Protein AF-A0A444ZVC4-F1 (afdb_monomer)

pLDDT: mean 73.44, std 14.1, range [37.75, 92.62]

InterPro domains:
  IPR019181 LSM12, anticodon-binding domain [PF09793] (29-69)
  IPR039683 Protein Lsm12-like [PTHR13542] (29-82)
  IPR047574 AD domain [PS52001] (1-78)

Mean predicted aligned error: 8.16 Å

Foldseek 3Di:
DCPLQVVLVVVLVVAPWWDFDDLPDRDTWTWTDPRQWIQTNVFWIAHPVRALVSIDGDDPVVSVSSNVSSVVVSVVVVVVVVPPD

Structure (mmCIF, N/CA/C/O backbone):
data_AF-A0A444ZVC4-F1
#
_entry.id   AF-A0A444ZVC4-F1
#
loop_
_atom_site.group_PDB
_atom_site.id
_atom_site.type_symbol
_atom_site.label_atom_id
_atom_site.label_alt_id
_atom_site.label_comp_id
_atom_site.label_asym_id
_atom_site.label_entity_id
_atom_site.label_seq_id
_atom_site.pdbx_PDB_ins_code
_atom_site.Cartn_x
_atom_site.Cartn_y
_atom_site.Cartn_z
_atom_site.occupancy
_atom_site.B_iso_or_equiv
_atom_site.auth_seq_id
_atom_site.auth_comp_id
_atom_site.auth_asym_id
_atom_site.auth_atom_id
_atom_site.pdbx_PDB_model_num
ATOM 1 N N . MET A 1 1 ? -14.367 -4.429 15.832 1.00 45.78 1 MET A N 1
ATOM 2 C CA . MET A 1 1 ? -13.433 -4.518 14.688 1.00 45.78 1 MET A CA 1
ATOM 3 C C . MET A 1 1 ? -14.105 -3.927 13.439 1.00 45.78 1 MET A C 1
ATOM 5 O O . MET A 1 1 ? -14.368 -4.642 12.491 1.00 45.78 1 MET A O 1
ATOM 9 N N . VAL A 1 2 ? -14.475 -2.638 13.485 1.00 51.81 2 VAL A N 1
ATOM 10 C CA . VAL A 1 2 ? -15.281 -1.941 12.444 1.00 51.81 2 VAL A CA 1
ATOM 11 C C . VAL A 1 2 ? -14.734 -0.550 12.084 1.00 51.81 2 VAL A C 1
ATOM 13 O O . VAL A 1 2 ? -15.240 0.098 11.178 1.00 51.81 2 VAL A O 1
ATOM 16 N N . VAL A 1 3 ? -13.691 -0.080 12.778 1.00 57.34 3 VAL A N 1
ATOM 17 C CA . VAL A 1 3 ? -13.159 1.286 12.613 1.00 57.34 3 VAL A CA 1
ATOM 18 C C . VAL A 1 3 ? -12.296 1.407 11.354 1.00 57.34 3 VAL A C 1
ATOM 20 O O . VAL A 1 3 ? -12.387 2.398 10.637 1.00 57.34 3 VAL A O 1
ATOM 23 N N . GLU A 1 4 ? -11.493 0.382 11.055 1.00 57.34 4 GLU A N 1
ATOM 24 C CA . GLU A 1 4 ? -10.597 0.371 9.888 1.00 57.34 4 GLU A CA 1
ATOM 25 C C . GLU A 1 4 ? -11.376 0.377 8.568 1.00 57.34 4 GLU A C 1
ATOM 27 O O . GLU A 1 4 ? -11.047 1.144 7.669 1.00 57.34 4 GLU A O 1
ATOM 32 N N . ASP A 1 5 ? -12.445 -0.416 8.481 1.00 61.78 5 ASP A N 1
ATOM 33 C CA . ASP A 1 5 ? -13.271 -0.532 7.276 1.00 61.78 5 ASP A CA 1
ATOM 34 C C . ASP A 1 5 ? -13.975 0.798 6.942 1.00 61.78 5 ASP A C 1
ATOM 36 O O . ASP A 1 5 ? -13.963 1.257 5.802 1.00 61.78 5 ASP A O 1
ATOM 40 N N . GLN A 1 6 ? -14.483 1.497 7.966 1.00 63.88 6 GLN A N 1
ATOM 41 C CA . GLN A 1 6 ? -15.116 2.811 7.815 1.00 63.88 6 GLN A CA 1
ATOM 42 C C . GLN A 1 6 ? -14.133 3.903 7.372 1.00 63.88 6 GLN A C 1
ATOM 44 O O . GLN A 1 6 ? -14.527 4.781 6.612 1.00 63.88 6 GLN A O 1
ATOM 49 N N . TYR A 1 7 ? -12.868 3.864 7.809 1.00 66.31 7 TYR A N 1
ATOM 50 C CA . TYR A 1 7 ? -11.873 4.870 7.419 1.00 66.31 7 TYR A CA 1
ATOM 51 C C . TYR A 1 7 ? -11.515 4.779 5.936 1.00 66.31 7 TYR A C 1
ATOM 53 O O . TYR A 1 7 ? -11.480 5.797 5.250 1.00 66.31 7 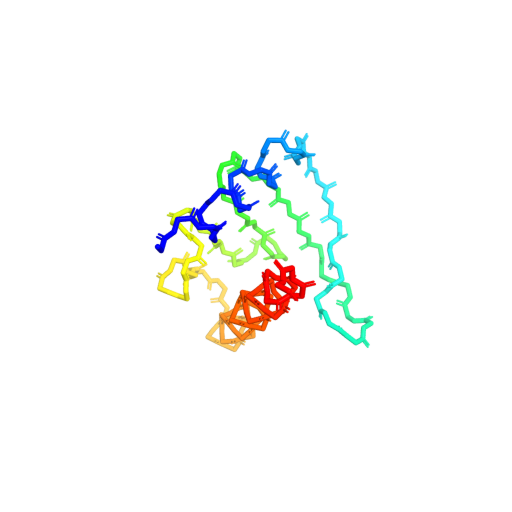TYR A O 1
ATOM 61 N N . PHE A 1 8 ? -11.296 3.570 5.416 1.00 68.25 8 PHE A N 1
ATOM 62 C CA . PHE A 1 8 ? -11.002 3.414 3.994 1.00 68.25 8 PHE A CA 1
ATOM 63 C C . PHE A 1 8 ? -12.226 3.697 3.114 1.00 68.25 8 PHE A C 1
ATOM 65 O O . PHE A 1 8 ? -12.075 4.324 2.071 1.00 68.25 8 PHE A O 1
ATOM 72 N N . GLN A 1 9 ? -13.437 3.345 3.562 1.00 67.56 9 GLN A N 1
ATOM 73 C CA . GLN A 1 9 ? -14.679 3.761 2.893 1.00 67.56 9 GLN A CA 1
ATOM 74 C C . GLN A 1 9 ? -14.907 5.282 2.950 1.00 67.56 9 GLN A C 1
ATOM 76 O O . GLN A 1 9 ? -15.512 5.877 2.059 1.00 67.56 9 GLN A O 1
ATOM 81 N N . GLN A 1 10 ? -14.457 5.938 4.019 1.00 67.81 10 GLN A N 1
ATOM 82 C CA . GLN A 1 10 ? -14.484 7.392 4.143 1.00 67.81 10 GLN A CA 1
ATOM 83 C C . GLN A 1 10 ? -13.456 8.035 3.200 1.00 67.81 10 GLN A C 1
ATOM 85 O O . GLN A 1 10 ? -13.801 8.970 2.485 1.00 67.81 10 GLN A O 1
ATOM 90 N N . MET A 1 11 ? -12.247 7.469 3.098 1.00 66.62 11 MET A N 1
ATOM 91 C CA . MET A 1 11 ? -11.281 7.863 2.073 1.00 66.62 11 MET A CA 1
ATOM 92 C C . MET A 1 11 ? -11.863 7.690 0.669 1.00 66.62 11 MET A C 1
ATOM 94 O O . MET A 1 11 ? -11.779 8.626 -0.111 1.00 66.62 11 MET A O 1
ATOM 98 N N . GLU A 1 12 ? -12.499 6.568 0.342 1.00 70.44 12 GLU A N 1
ATOM 99 C CA . GLU A 1 12 ? -13.151 6.386 -0.962 1.00 70.44 12 GLU A CA 1
ATOM 100 C C . GLU A 1 12 ? -14.158 7.511 -1.259 1.00 70.44 12 GLU A C 1
ATOM 102 O O . GLU A 1 12 ? -14.119 8.112 -2.328 1.00 70.44 12 GLU A O 1
ATOM 107 N N . ARG A 1 13 ? -15.002 7.869 -0.281 1.00 66.25 13 ARG A N 1
ATOM 108 C CA . ARG A 1 13 ? -15.980 8.963 -0.421 1.00 66.25 13 ARG A CA 1
ATOM 109 C C . ARG A 1 13 ? -15.349 10.343 -0.588 1.00 66.25 13 ARG A 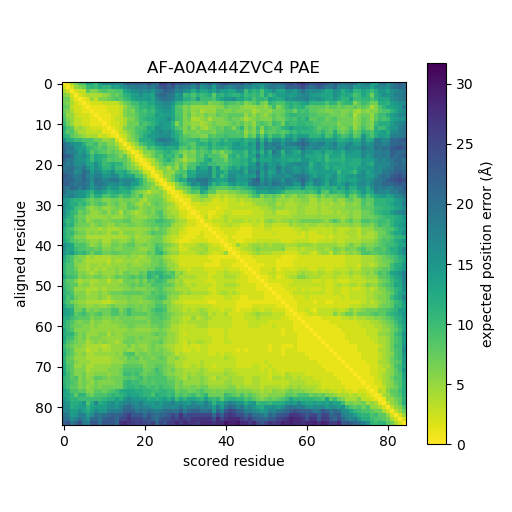C 1
ATOM 111 O O . ARG A 1 13 ? -15.941 11.202 -1.232 1.00 66.25 13 ARG A O 1
ATOM 118 N N . GLU A 1 14 ? -14.187 10.574 0.012 1.00 66.06 14 GLU A N 1
ATOM 119 C CA . GLU A 1 14 ? -13.474 11.853 -0.067 1.00 66.06 14 GLU A CA 1
ATOM 120 C C . GLU A 1 14 ? -12.535 11.959 -1.282 1.00 66.06 14 GLU A C 1
ATOM 122 O O . GLU A 1 14 ? -12.032 13.047 -1.568 1.00 66.06 14 GLU A O 1
ATOM 127 N N . ASN A 1 15 ? -12.276 10.863 -2.004 1.00 64.94 15 ASN A N 1
ATOM 128 C CA . ASN A 1 15 ? -11.282 10.812 -3.077 1.00 64.94 15 ASN A CA 1
ATOM 129 C C . ASN A 1 15 ? -11.911 10.496 -4.451 1.00 64.94 15 ASN A C 1
ATOM 131 O O . ASN A 1 15 ? -11.841 9.372 -4.935 1.00 64.94 15 ASN A O 1
ATOM 135 N N . ASP A 1 16 ? -12.441 11.519 -5.128 1.00 57.09 16 ASP A N 1
ATOM 136 C CA . ASP A 1 16 ? -13.027 11.427 -6.483 1.00 57.09 16 ASP A CA 1
ATOM 137 C C . ASP A 1 16 ? -12.022 11.799 -7.612 1.00 57.09 16 ASP A C 1
ATOM 139 O O . ASP A 1 16 ? -12.360 12.499 -8.562 1.00 57.09 16 ASP A O 1
ATOM 143 N N . GLY A 1 17 ? -10.737 11.407 -7.527 1.00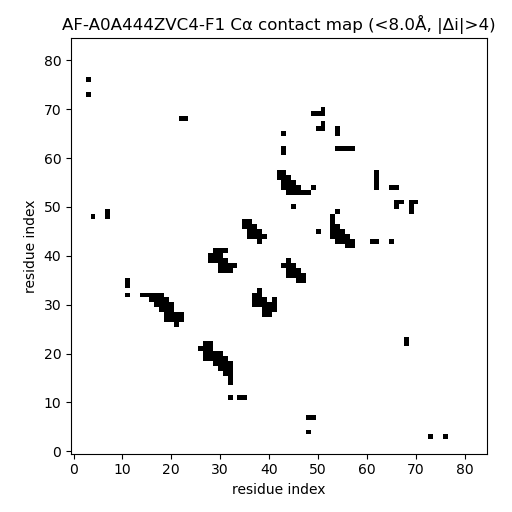 61.28 17 GLY A N 1
ATOM 144 C CA . GLY A 1 17 ? -9.760 11.788 -8.569 1.00 61.28 17 GLY A CA 1
ATOM 145 C C . GLY A 1 17 ? -8.308 11.307 -8.419 1.00 61.28 17 GLY A C 1
ATOM 146 O O . GLY A 1 17 ? -7.951 10.575 -7.494 1.00 61.28 17 GLY A O 1
ATOM 147 N N . GLU A 1 18 ? -7.453 11.720 -9.366 1.00 56.97 18 GLU A N 1
ATOM 148 C CA . GLU A 1 18 ? -6.002 11.457 -9.386 1.00 56.97 18 GLU A CA 1
ATOM 149 C C . GLU A 1 18 ? -5.285 12.293 -8.306 1.00 56.97 18 GLU A C 1
ATOM 151 O O . GLU A 1 18 ? -5.414 13.519 -8.273 1.00 56.97 18 GLU A O 1
ATOM 156 N N . ARG A 1 19 ? -4.548 11.646 -7.390 1.00 60.97 19 ARG A N 1
ATOM 157 C CA . ARG A 1 19 ? -3.864 12.306 -6.263 1.00 60.97 19 ARG A CA 1
ATOM 158 C C . ARG A 1 19 ? -2.535 11.637 -5.931 1.00 60.97 19 ARG A C 1
ATOM 160 O O . ARG A 1 19 ? -2.480 10.464 -5.584 1.00 60.97 19 ARG A O 1
ATOM 167 N N . THR A 1 20 ? -1.466 12.418 -5.873 1.00 55.75 20 THR A N 1
ATOM 168 C CA . THR A 1 20 ? -0.201 11.966 -5.284 1.00 55.75 20 THR A CA 1
ATOM 169 C C . THR A 1 20 ? -0.352 11.838 -3.765 1.00 55.75 20 THR A C 1
ATOM 171 O O . THR A 1 20 ? -0.610 12.835 -3.091 1.00 55.75 20 THR A O 1
ATOM 174 N N . VAL A 1 21 ? -0.171 10.637 -3.208 1.00 57.34 21 VAL A N 1
ATOM 175 C CA . VAL A 1 21 ? -0.074 10.441 -1.749 1.00 57.34 21 VAL A CA 1
ATOM 176 C C . VAL A 1 21 ? 1.384 10.251 -1.345 1.00 57.34 21 VAL A C 1
ATOM 178 O O . VAL A 1 21 ? 2.167 9.582 -2.024 1.00 57.34 21 VAL A O 1
ATOM 181 N N . LEU A 1 22 ? 1.763 10.872 -0.230 1.00 54.09 22 LEU A N 1
ATOM 182 C CA . LEU A 1 22 ? 3.085 10.702 0.364 1.00 54.09 22 LEU A CA 1
ATOM 183 C C . LEU A 1 22 ? 3.114 9.350 1.082 1.00 54.09 22 LEU A C 1
ATOM 185 O O . LEU A 1 22 ? 2.479 9.190 2.124 1.00 54.09 22 LEU A O 1
ATOM 189 N N . LEU A 1 23 ? 3.831 8.372 0.531 1.00 56.50 23 LEU A N 1
ATOM 190 C CA . LEU A 1 23 ? 4.001 7.067 1.163 1.00 56.50 23 LEU A CA 1
ATOM 191 C C . LEU A 1 23 ? 5.278 7.105 2.006 1.00 56.50 23 LEU A C 1
ATOM 193 O O . LEU A 1 23 ? 6.327 6.690 1.540 1.00 56.50 23 LEU A O 1
ATOM 197 N N . THR A 1 24 ? 5.145 7.618 3.234 1.00 50.91 24 THR A N 1
ATOM 198 C CA . THR A 1 24 ? 6.181 7.743 4.286 1.00 50.91 24 THR A CA 1
ATOM 199 C C . THR A 1 24 ? 7.476 8.482 3.889 1.00 50.91 24 THR A C 1
ATOM 201 O O . THR A 1 24 ? 7.861 8.558 2.731 1.00 50.91 24 THR A O 1
ATOM 204 N N . ASP A 1 25 ? 8.091 9.145 4.875 1.00 51.09 25 ASP A N 1
ATOM 205 C CA . ASP A 1 25 ? 9.399 9.842 4.846 1.00 51.09 25 ASP A CA 1
ATOM 206 C C . ASP A 1 25 ? 9.841 10.625 3.583 1.00 51.09 25 ASP A C 1
ATOM 208 O O . ASP A 1 25 ? 11.022 10.886 3.391 1.00 51.09 25 ASP A O 1
ATOM 212 N N . GLY A 1 26 ? 8.903 11.125 2.774 1.00 54.53 26 GLY A N 1
ATOM 213 C CA . GLY A 1 26 ? 9.197 12.036 1.660 1.00 54.53 26 GLY A CA 1
ATOM 214 C C . GLY A 1 26 ? 9.220 11.386 0.276 1.00 54.53 26 GLY A C 1
ATOM 215 O O . GLY A 1 26 ? 9.496 12.077 -0.704 1.00 54.53 26 GLY A O 1
ATOM 216 N N . ILE A 1 27 ? 8.866 10.101 0.156 1.00 57.16 27 ILE A N 1
ATOM 217 C CA . ILE A 1 27 ? 8.666 9.455 -1.146 1.00 57.16 27 ILE A CA 1
ATOM 218 C C . ILE A 1 27 ? 7.195 9.606 -1.553 1.00 57.16 27 ILE A C 1
ATOM 220 O O . ILE A 1 27 ? 6.291 8.955 -1.029 1.00 57.16 27 ILE A O 1
ATOM 224 N N . SER A 1 28 ? 6.939 10.495 -2.509 1.00 61.00 28 SER A N 1
ATOM 225 C CA . SER A 1 28 ? 5.624 10.662 -3.121 1.00 61.00 28 SER A CA 1
ATOM 226 C C . SER A 1 28 ? 5.475 9.684 -4.286 1.00 61.00 28 SER A C 1
ATOM 228 O O . SER A 1 28 ? 6.200 9.817 -5.275 1.00 61.00 28 SER A O 1
ATOM 230 N N . LEU A 1 29 ? 4.555 8.718 -4.204 1.00 71.19 29 LEU A N 1
ATOM 231 C CA . LEU A 1 29 ? 4.216 7.900 -5.370 1.00 71.19 29 LEU A CA 1
ATOM 232 C C . LEU A 1 29 ? 2.912 8.426 -5.990 1.00 71.19 29 LEU A C 1
ATOM 234 O O . LEU A 1 29 ? 1.968 8.709 -5.247 1.00 71.19 29 LEU A O 1
ATOM 238 N N . PRO A 1 30 ? 2.821 8.575 -7.326 1.00 73.50 30 PRO A N 1
ATOM 239 C CA . PRO A 1 30 ? 1.555 8.822 -7.995 1.00 73.50 30 PRO A CA 1
ATOM 240 C C . PRO A 1 30 ? 0.568 7.716 -7.647 1.00 73.50 30 PRO A C 1
ATOM 242 O O . PRO A 1 30 ? 0.850 6.521 -7.790 1.00 73.50 30 PRO A O 1
ATOM 245 N N . VAL A 1 31 ? -0.597 8.141 -7.180 1.00 78.44 31 VAL A N 1
ATOM 246 C CA . VAL A 1 31 ? -1.712 7.270 -6.852 1.00 78.44 31 VAL A CA 1
ATOM 247 C C . VAL A 1 31 ? -2.962 7.809 -7.533 1.00 78.44 31 VAL A C 1
ATOM 249 O O . VAL A 1 31 ? -3.134 9.009 -7.742 1.00 78.44 31 VAL A O 1
ATOM 252 N N . ARG A 1 32 ? -3.849 6.907 -7.926 1.00 80.75 32 ARG A N 1
ATOM 253 C CA . ARG A 1 32 ? -5.177 7.272 -8.408 1.00 80.75 32 ARG A CA 1
ATOM 254 C C . ARG A 1 32 ? -6.219 6.328 -7.849 1.00 80.75 32 ARG A C 1
ATOM 256 O O . ARG A 1 32 ? -5.921 5.164 -7.588 1.00 80.75 32 ARG A O 1
ATOM 263 N N . TRP A 1 33 ? -7.430 6.838 -7.707 1.00 80.75 33 TRP A N 1
ATOM 264 C CA . TRP A 1 33 ? -8.593 6.034 -7.373 1.00 80.75 33 TRP A CA 1
ATOM 265 C C . TRP A 1 33 ? -9.280 5.576 -8.662 1.00 80.75 33 TRP A C 1
ATOM 267 O O . TRP A 1 33 ? -9.572 6.376 -9.546 1.00 80.75 33 TRP A O 1
ATOM 277 N N . ASP A 1 34 ? -9.492 4.270 -8.781 1.00 81.25 34 ASP A N 1
ATOM 278 C CA . ASP A 1 34 ? -10.323 3.614 -9.789 1.00 81.25 34 ASP A CA 1
ATOM 279 C C . ASP A 1 34 ? -11.526 3.011 -9.061 1.00 81.25 34 ASP A C 1
ATOM 281 O O . ASP A 1 34 ? -11.513 1.849 -8.645 1.00 81.25 34 ASP A O 1
ATOM 285 N N . LYS A 1 35 ? -12.545 3.846 -8.825 1.00 80.88 35 LYS A N 1
ATOM 286 C CA . LYS A 1 35 ? -13.669 3.536 -7.926 1.00 80.88 35 LYS A CA 1
ATOM 287 C C . LYS A 1 35 ? -13.139 3.168 -6.530 1.00 80.88 35 LYS A C 1
ATOM 289 O O . LYS A 1 35 ? -12.437 3.960 -5.917 1.00 80.88 35 LYS A O 1
ATOM 294 N N . THR A 1 36 ? -13.396 1.942 -6.075 1.00 79.06 36 THR A N 1
ATOM 295 C CA . THR A 1 36 ? -12.915 1.385 -4.805 1.00 79.06 36 THR A CA 1
ATOM 296 C C . THR A 1 36 ? -11.444 0.944 -4.856 1.00 79.06 36 THR A C 1
ATOM 298 O O . THR A 1 36 ? -10.909 0.490 -3.847 1.00 79.06 36 THR A O 1
ATOM 301 N N . VAL A 1 37 ? -10.766 1.002 -6.006 1.00 82.81 37 VAL A N 1
ATOM 302 C CA . VAL A 1 37 ? -9.404 0.472 -6.169 1.00 82.81 37 VAL A CA 1
ATOM 303 C C . VAL A 1 37 ? -8.380 1.597 -6.120 1.00 82.81 37 VAL A C 1
ATOM 305 O O . VAL A 1 37 ? -8.406 2.516 -6.931 1.00 82.81 37 VAL A O 1
ATOM 308 N N . ILE A 1 38 ? -7.409 1.487 -5.218 1.00 85.19 38 ILE A N 1
ATOM 309 C CA . ILE A 1 38 ? -6.250 2.380 -5.189 1.00 85.19 38 ILE A CA 1
ATOM 310 C C . ILE A 1 38 ? -5.214 1.834 -6.168 1.00 85.19 38 ILE A C 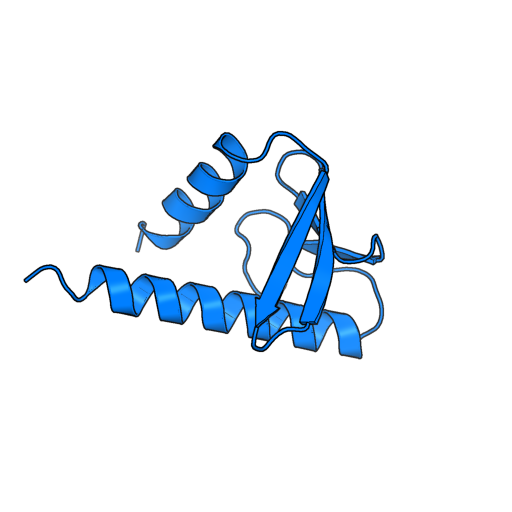1
ATOM 312 O O . ILE A 1 38 ? -4.761 0.697 -6.028 1.00 85.19 38 ILE A O 1
ATOM 316 N N . VAL A 1 39 ? -4.814 2.634 -7.150 1.00 86.81 39 VAL A N 1
ATOM 317 C CA . VAL A 1 39 ? -3.783 2.273 -8.125 1.00 86.81 39 VAL A CA 1
ATOM 318 C C . VAL A 1 39 ? -2.522 3.086 -7.851 1.00 86.81 39 VAL A C 1
ATOM 320 O O . VAL A 1 39 ? -2.522 4.304 -8.003 1.00 86.81 39 VAL A O 1
ATOM 323 N N . VAL A 1 40 ? -1.437 2.413 -7.478 1.00 85.88 40 VAL A N 1
ATOM 324 C CA . VAL A 1 40 ? -0.128 3.007 -7.176 1.00 85.88 40 VAL A CA 1
ATOM 325 C C . VAL A 1 40 ? 0.793 2.846 -8.379 1.00 85.88 40 VAL A C 1
ATOM 327 O O . VAL A 1 40 ? 0.948 1.737 -8.895 1.00 85.88 40 VAL A O 1
ATOM 330 N N . MET A 1 41 ? 1.401 3.946 -8.835 1.00 83.75 41 MET A N 1
ATOM 331 C CA . MET A 1 41 ? 2.321 3.983 -9.987 1.00 83.75 41 MET A CA 1
ATOM 332 C C . MET A 1 41 ? 1.738 3.382 -11.278 1.00 83.75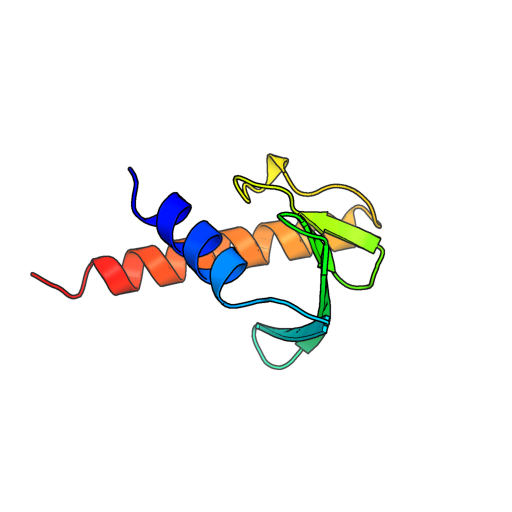 41 MET A C 1
ATOM 334 O O . MET A 1 41 ? 2.480 3.010 -12.176 1.00 83.75 41 MET A O 1
ATOM 338 N N . ASN A 1 42 ? 0.409 3.265 -11.378 1.00 84.62 42 ASN A N 1
ATOM 339 C CA . ASN A 1 42 ? -0.291 2.528 -12.436 1.00 84.62 42 ASN A CA 1
ATOM 340 C C . ASN A 1 42 ? 0.049 1.020 -12.537 1.00 84.62 42 ASN A C 1
ATOM 342 O O . ASN A 1 42 ? -0.346 0.365 -13.498 1.00 84.62 42 ASN A O 1
ATOM 346 N N . GLU A 1 43 ? 0.738 0.459 -11.543 1.00 87.38 43 GLU A N 1
ATOM 347 C CA . GLU A 1 43 ? 1.233 -0.923 -11.562 1.00 87.38 43 GLU A CA 1
ATOM 348 C C . GLU A 1 43 ? 0.599 -1.784 -10.471 1.00 87.38 43 GLU A C 1
ATOM 350 O O . GLU A 1 43 ? 0.206 -2.923 -10.730 1.00 87.38 43 GLU A O 1
ATOM 355 N N . VAL A 1 44 ? 0.492 -1.244 -9.255 1.00 91.38 44 VAL A N 1
ATOM 356 C CA . VAL A 1 44 ? -0.031 -1.963 -8.089 1.00 91.38 44 VAL A CA 1
ATOM 357 C C . VAL A 1 44 ? -1.458 -1.520 -7.823 1.00 91.38 44 VAL A C 1
ATOM 359 O O . VAL A 1 44 ? -1.760 -0.330 -7.823 1.00 91.38 44 VAL A O 1
ATOM 362 N N . ARG A 1 45 ? -2.342 -2.479 -7.578 1.00 91.44 45 ARG A N 1
ATOM 363 C CA . ARG A 1 45 ? -3.756 -2.270 -7.282 1.00 91.44 45 ARG A CA 1
ATOM 364 C C . ARG A 1 45 ? -4.061 -2.771 -5.883 1.00 91.44 45 ARG A C 1
ATOM 366 O O . ARG A 1 45 ? -3.691 -3.889 -5.535 1.00 91.44 45 ARG A O 1
ATOM 373 N N . VAL A 1 46 ? -4.770 -1.963 -5.109 1.00 89.50 46 VAL A N 1
ATOM 374 C CA . VAL A 1 46 ? -5.270 -2.325 -3.784 1.00 89.50 46 VAL A CA 1
ATOM 375 C C . VAL A 1 46 ? -6.778 -2.186 -3.803 1.00 89.50 46 VAL A C 1
ATOM 377 O O . VAL A 1 46 ? -7.301 -1.086 -3.962 1.00 89.50 46 VAL A O 1
ATOM 380 N N . SER A 1 47 ? -7.473 -3.308 -3.673 1.00 87.44 47 SER A N 1
ATOM 381 C CA . SER A 1 47 ? -8.939 -3.323 -3.659 1.00 87.44 47 SER A CA 1
ATOM 382 C C . SER A 1 47 ? -9.467 -3.349 -2.227 1.00 87.44 47 SER A C 1
ATOM 384 O O . SER A 1 47 ? -8.774 -3.819 -1.3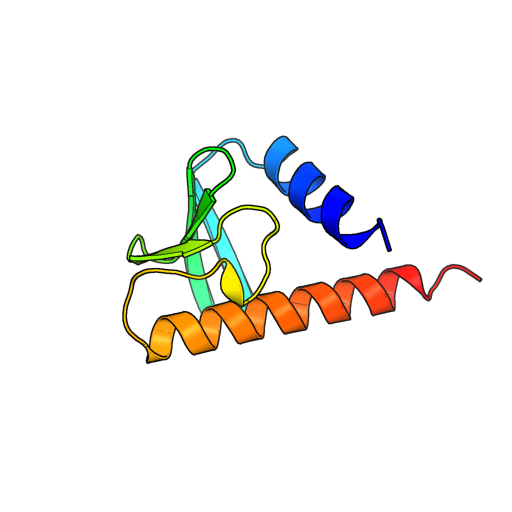23 1.00 87.44 47 SER A O 1
ATOM 386 N N . SER A 1 48 ? -10.704 -2.895 -2.022 1.00 81.25 48 SER A N 1
ATOM 387 C CA . SER A 1 48 ? -11.438 -3.147 -0.775 1.00 81.25 48 SER A CA 1
ATOM 388 C C . SER A 1 48 ? -11.411 -4.652 -0.433 1.00 81.25 48 SER A C 1
ATOM 390 O O . SER A 1 48 ? -11.570 -5.469 -1.349 1.00 81.25 48 SER A O 1
ATOM 392 N N . PRO A 1 49 ? -11.141 -5.043 0.833 1.00 82.94 49 PRO A N 1
ATOM 393 C CA . PRO A 1 49 ? -11.149 -4.227 2.058 1.00 82.94 49 PRO A CA 1
ATOM 394 C C . PRO A 1 49 ? -9.770 -3.654 2.465 1.00 82.94 49 PRO A C 1
ATOM 396 O O . PRO A 1 49 ? -9.501 -3.400 3.639 1.00 82.94 49 PRO A O 1
ATOM 399 N N . TYR A 1 50 ? -8.869 -3.451 1.497 1.00 82.25 50 TYR A N 1
ATOM 400 C CA . TYR A 1 50 ? -7.540 -2.847 1.683 1.00 82.25 50 TYR A CA 1
ATOM 401 C C . TYR A 1 50 ? -6.669 -3.600 2.698 1.00 82.25 50 TYR A C 1
ATOM 403 O O . TYR A 1 50 ? -5.970 -3.020 3.537 1.00 82.25 50 TYR A O 1
ATOM 411 N N . HIS A 1 51 ? -6.723 -4.929 2.620 1.00 84.00 51 HIS A N 1
ATOM 412 C CA . HIS A 1 51 ? -5.815 -5.815 3.337 1.00 84.00 51 HIS A CA 1
ATOM 413 C C . HIS A 1 51 ? -4.529 -6.036 2.531 1.00 84.00 51 HIS A C 1
ATOM 415 O O . HIS A 1 51 ? -4.524 -5.835 1.314 1.00 84.00 51 HIS A O 1
ATOM 421 N N . PRO A 1 52 ? -3.439 -6.499 3.169 1.00 85.12 52 PRO A N 1
ATOM 422 C CA . PRO A 1 52 ? -2.226 -6.899 2.457 1.00 85.12 52 PRO A CA 1
ATOM 423 C C . PRO A 1 52 ? -2.485 -7.934 1.349 1.00 85.12 52 PRO A C 1
ATOM 425 O O . PRO A 1 52 ? -1.818 -7.905 0.317 1.00 85.12 52 PRO A O 1
ATOM 428 N N . ASP A 1 53 ? -3.477 -8.807 1.539 1.00 88.75 53 ASP A N 1
ATOM 429 C CA . ASP A 1 53 ? -3.906 -9.810 0.555 1.00 88.75 53 ASP A CA 1
ATOM 430 C C . ASP A 1 53 ? -4.668 -9.208 -0.635 1.00 88.75 53 ASP A C 1
ATOM 432 O O . ASP A 1 53 ? -4.780 -9.826 -1.690 1.00 88.75 53 ASP A O 1
ATOM 436 N N . SER A 1 54 ? -5.171 -7.980 -0.493 1.00 89.06 54 SER A N 1
ATOM 437 C CA . SER A 1 54 ? -5.864 -7.240 -1.552 1.00 89.06 54 SER A CA 1
ATOM 438 C C . SER A 1 54 ? -4.907 -6.467 -2.469 1.00 89.06 54 SER A C 1
ATOM 440 O O . SER A 1 54 ? -5.372 -5.749 -3.357 1.00 89.06 54 SER A O 1
ATOM 442 N N . VAL A 1 55 ? -3.591 -6.584 -2.245 1.00 91.75 55 VAL A N 1
ATOM 443 C CA . VAL A 1 55 ? -2.531 -5.941 -3.033 1.00 91.75 55 VAL A CA 1
ATOM 444 C C . VAL A 1 55 ? -2.103 -6.864 -4.173 1.00 91.75 55 VAL A C 1
ATOM 446 O O . VAL A 1 55 ? -1.558 -7.943 -3.939 1.00 91.75 55 VAL A O 1
ATOM 449 N N . VAL A 1 56 ? -2.324 -6.429 -5.413 1.00 91.81 56 VAL A N 1
ATOM 450 C CA . VAL A 1 56 ? -2.052 -7.211 -6.629 1.00 91.81 56 VAL A CA 1
ATOM 451 C C . VAL A 1 56 ? -1.402 -6.360 -7.725 1.00 91.81 56 VAL A C 1
ATOM 453 O O . VAL A 1 56 ? -1.576 -5.145 -7.762 1.00 91.81 56 VAL A O 1
ATOM 456 N N . GLY A 1 57 ? -0.702 -6.997 -8.670 1.00 92.62 57 GLY A N 1
ATOM 457 C CA . GLY A 1 57 ? -0.034 -6.315 -9.793 1.00 92.62 57 GLY A CA 1
ATOM 458 C C . GLY A 1 57 ? 1.408 -5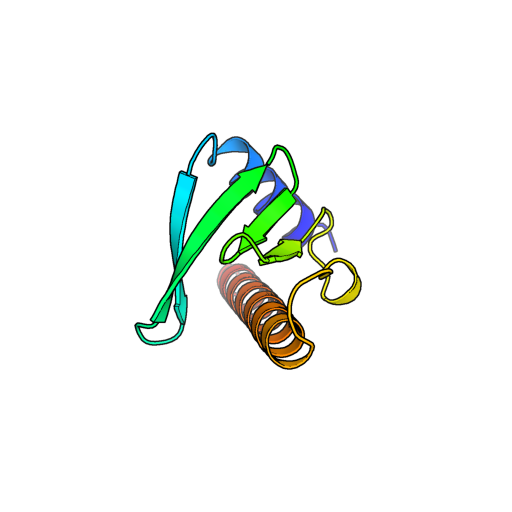.890 -9.494 1.00 92.62 57 GLY A C 1
ATOM 459 O O . GLY A 1 57 ? 1.949 -6.232 -8.452 1.00 92.62 57 GLY A O 1
ATOM 460 N N . GLY A 1 58 ? 2.051 -5.185 -10.427 1.00 88.69 58 GLY A N 1
ATOM 461 C CA . GLY A 1 58 ? 3.428 -4.697 -10.285 1.00 88.69 58 GLY A CA 1
ATOM 462 C C . GLY A 1 58 ? 4.494 -5.775 -10.035 1.00 88.69 58 GLY A C 1
ATOM 463 O O . GLY A 1 58 ? 4.280 -6.976 -10.207 1.00 88.69 58 GLY A O 1
ATOM 464 N N . THR A 1 59 ? 5.686 -5.332 -9.635 1.00 91.06 59 THR A N 1
ATOM 465 C CA . THR A 1 59 ? 6.776 -6.237 -9.240 1.00 91.06 59 THR A CA 1
ATOM 466 C C . THR A 1 59 ? 6.566 -6.766 -7.813 1.00 91.06 59 THR A C 1
ATOM 468 O O . THR A 1 59 ? 5.972 -6.071 -6.983 1.00 91.06 59 THR A O 1
ATOM 471 N N . PRO A 1 60 ? 7.115 -7.947 -7.455 1.00 90.81 60 PRO A N 1
ATOM 472 C CA . PRO A 1 60 ? 7.059 -8.447 -6.079 1.00 90.81 60 PRO A CA 1
ATOM 473 C C . PRO A 1 60 ? 7.588 -7.434 -5.052 1.00 90.81 60 PRO A C 1
ATOM 475 O O . PRO A 1 60 ? 6.990 -7.242 -3.998 1.00 90.81 60 PRO A O 1
ATOM 478 N N . ALA A 1 61 ? 8.660 -6.713 -5.392 1.00 85.75 61 ALA A N 1
ATOM 479 C CA . ALA A 1 61 ? 9.231 -5.678 -4.533 1.00 85.75 61 ALA A CA 1
ATOM 480 C C . ALA A 1 61 ? 8.281 -4.485 -4.313 1.00 85.75 61 ALA A C 1
ATOM 482 O O . ALA A 1 61 ? 8.242 -3.936 -3.211 1.00 85.75 61 ALA A O 1
ATOM 483 N N . ALA A 1 62 ? 7.514 -4.084 -5.332 1.00 85.50 62 ALA A N 1
ATOM 484 C CA . ALA A 1 62 ? 6.530 -3.010 -5.215 1.00 85.50 62 ALA A CA 1
ATOM 485 C C . ALA A 1 62 ? 5.350 -3.423 -4.319 1.00 85.50 62 ALA A C 1
ATOM 487 O O . ALA A 1 62 ? 4.979 -2.670 -3.418 1.00 85.50 62 ALA A O 1
ATOM 488 N N . ASN A 1 63 ? 4.831 -4.643 -4.488 1.00 89.44 63 ASN A N 1
ATOM 489 C CA . ASN A 1 63 ? 3.762 -5.172 -3.634 1.00 89.44 63 ASN A CA 1
ATOM 490 C C . ASN A 1 63 ? 4.166 -5.217 -2.163 1.00 89.44 63 ASN A C 1
ATOM 492 O O . ASN A 1 63 ? 3.414 -4.758 -1.307 1.00 89.44 63 ASN A O 1
ATOM 496 N N . GLU A 1 64 ? 5.365 -5.712 -1.857 1.00 89.44 64 GLU A N 1
ATOM 497 C CA . GLU A 1 64 ? 5.844 -5.791 -0.474 1.00 89.44 64 GLU A CA 1
ATOM 498 C C . GLU A 1 64 ? 5.972 -4.406 0.180 1.00 89.44 64 GLU A C 1
ATOM 500 O O . GLU A 1 64 ? 5.686 -4.250 1.369 1.00 89.44 64 GLU A O 1
ATOM 505 N N . ARG A 1 65 ? 6.336 -3.370 -0.588 1.00 86.12 65 ARG A N 1
ATOM 506 C CA . ARG A 1 65 ? 6.338 -1.981 -0.099 1.00 86.12 65 ARG A CA 1
ATOM 507 C C . ARG A 1 65 ? 4.921 -1.480 0.178 1.00 86.12 65 ARG A C 1
ATOM 509 O O . ARG A 1 65 ? 4.681 -0.940 1.253 1.00 86.12 65 ARG A O 1
ATOM 516 N N . VAL A 1 66 ? 3.979 -1.696 -0.741 1.00 86.00 66 VAL A N 1
ATOM 517 C CA . VAL A 1 66 ? 2.580 -1.255 -0.583 1.00 86.00 66 VAL A CA 1
ATOM 518 C C . VAL A 1 66 ? 1.901 -1.950 0.600 1.00 86.00 66 VAL A C 1
ATOM 520 O O . VAL A 1 66 ? 1.248 -1.284 1.401 1.00 86.00 66 VAL A O 1
ATOM 523 N N . LYS A 1 67 ? 2.127 -3.256 0.787 1.00 88.56 67 LYS A N 1
ATOM 524 C CA . LYS A 1 67 ? 1.643 -3.999 1.963 1.00 88.56 67 LYS A CA 1
ATOM 525 C C . LYS A 1 67 ? 2.166 -3.414 3.272 1.00 88.56 67 LYS A C 1
ATOM 527 O O . LYS A 1 67 ? 1.392 -3.238 4.208 1.00 88.56 67 LYS A O 1
ATOM 532 N N . LYS A 1 68 ? 3.461 -3.077 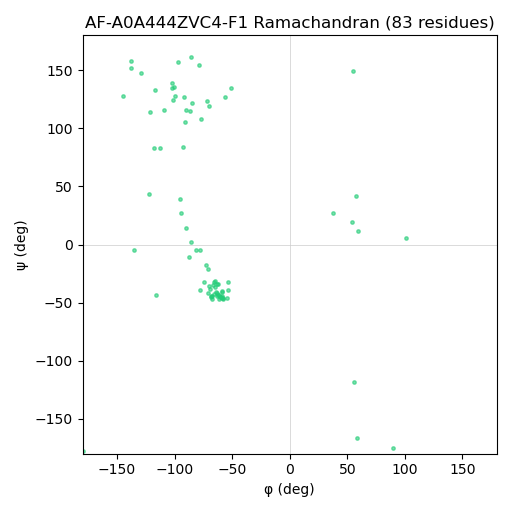3.333 1.00 86.50 68 LYS A N 1
ATOM 533 C CA . LYS A 1 68 ? 4.048 -2.421 4.510 1.00 86.50 68 LYS A CA 1
ATOM 534 C C . LYS A 1 68 ? 3.386 -1.078 4.783 1.00 86.50 68 LYS A C 1
ATOM 536 O O . LYS A 1 68 ? 3.041 -0.818 5.927 1.00 86.50 68 LYS A O 1
ATOM 541 N N . VAL A 1 69 ? 3.178 -0.246 3.762 1.00 82.12 69 VAL A N 1
ATOM 542 C CA . VAL A 1 69 ? 2.530 1.060 3.950 1.00 82.12 69 VAL A CA 1
ATOM 543 C C . VAL A 1 69 ? 1.098 0.903 4.462 1.00 82.12 69 VAL A C 1
ATOM 545 O O . VAL A 1 69 ? 0.727 1.592 5.407 1.00 82.12 69 VAL A O 1
ATOM 548 N N . LEU A 1 70 ? 0.320 -0.033 3.910 1.00 82.25 70 LEU A N 1
ATOM 549 C CA . LEU A 1 70 ? -1.026 -0.334 4.410 1.00 82.25 70 LEU A CA 1
ATOM 550 C C . LEU A 1 70 ? -1.002 -0.757 5.883 1.00 82.25 70 LEU A C 1
ATOM 552 O O . LEU A 1 70 ? -1.786 -0.243 6.674 1.00 82.25 70 LEU A O 1
ATOM 556 N N . ASP A 1 71 ? -0.086 -1.644 6.273 1.00 84.38 71 ASP A N 1
ATOM 557 C CA . ASP A 1 71 ? 0.066 -2.077 7.668 1.00 84.38 71 ASP A CA 1
ATOM 558 C C . ASP A 1 71 ? 0.465 -0.917 8.601 1.00 84.38 71 ASP A C 1
ATOM 560 O O . ASP A 1 71 ? -0.138 -0.735 9.662 1.00 84.38 71 ASP A O 1
ATOM 564 N N . PHE A 1 72 ? 1.421 -0.079 8.184 1.00 81.00 72 PHE A N 1
ATOM 565 C CA . PHE A 1 72 ? 1.817 1.124 8.921 1.00 81.00 72 PHE A CA 1
ATOM 566 C C . PHE A 1 72 ? 0.650 2.090 9.105 1.00 81.00 72 PHE A C 1
ATOM 568 O O . PHE A 1 72 ? 0.437 2.584 10.213 1.00 81.00 72 PHE A O 1
ATOM 575 N N . GLU A 1 73 ? -0.122 2.342 8.051 1.00 77.88 73 GLU A N 1
ATOM 576 C CA . GLU A 1 73 ? -1.222 3.298 8.105 1.00 77.88 73 GLU A CA 1
ATOM 577 C C . GLU A 1 73 ? -2.366 2.786 8.979 1.00 77.88 73 GLU A C 1
ATOM 579 O O . GLU A 1 73 ? -2.898 3.533 9.801 1.00 77.88 73 GLU A O 1
ATOM 584 N N . ARG A 1 74 ? -2.656 1.481 8.919 1.00 78.38 74 ARG A N 1
ATOM 585 C CA . ARG A 1 74 ? -3.611 0.823 9.821 1.00 78.38 74 ARG A CA 1
ATOM 586 C C . ARG A 1 74 ? -3.176 0.927 11.281 1.00 78.38 74 ARG A C 1
ATOM 588 O O . ARG A 1 74 ? -3.968 1.346 12.124 1.00 78.38 74 ARG A O 1
ATOM 595 N N . LYS A 1 75 ? -1.910 0.636 11.589 1.00 79.19 75 LYS A N 1
ATOM 596 C CA . LYS A 1 75 ? -1.358 0.799 12.947 1.00 79.19 75 LYS A CA 1
ATOM 597 C C . LYS A 1 75 ? -1.409 2.252 13.415 1.00 79.19 75 LYS A C 1
ATOM 599 O O . LYS A 1 75 ? -1.825 2.514 14.542 1.00 79.19 75 LYS A O 1
ATOM 604 N N . ARG A 1 76 ? -1.048 3.211 12.554 1.00 77.44 76 ARG A N 1
ATOM 605 C CA . ARG A 1 76 ? -1.123 4.650 12.856 1.00 77.44 76 ARG A CA 1
ATOM 606 C C . ARG A 1 76 ? -2.548 5.079 13.205 1.00 77.44 76 ARG A C 1
ATOM 608 O O . ARG A 1 76 ? -2.735 5.886 14.114 1.00 77.44 76 ARG A O 1
ATOM 615 N N . LEU A 1 77 ? -3.544 4.547 12.500 1.00 68.38 77 LEU A N 1
ATOM 616 C CA . LEU A 1 77 ? -4.957 4.814 12.770 1.00 68.38 77 LEU A CA 1
ATOM 617 C C . LEU A 1 77 ? -5.410 4.204 14.099 1.00 68.38 77 LEU A C 1
ATOM 619 O O . LEU A 1 77 ? -6.021 4.910 14.895 1.00 68.38 77 LEU A O 1
ATOM 623 N N . GLN A 1 78 ? -5.049 2.949 14.387 1.00 68.75 78 GLN A N 1
ATOM 624 C CA . GLN A 1 78 ? -5.367 2.318 15.675 1.00 68.75 78 GLN A CA 1
ATOM 625 C C . GLN A 1 78 ? -4.774 3.096 16.864 1.00 68.75 78 GLN A C 1
ATOM 627 O O . GLN A 1 78 ? -5.460 3.310 17.863 1.00 68.75 78 GLN A O 1
ATOM 632 N N . LEU A 1 79 ? -3.539 3.596 16.740 1.00 62.53 79 LEU A N 1
ATOM 633 C CA . LEU A 1 79 ? -2.908 4.435 17.767 1.00 62.53 79 LEU A CA 1
ATOM 634 C C . LEU A 1 79 ? -3.656 5.762 17.996 1.00 62.53 79 LEU A C 1
ATOM 636 O O . LEU A 1 79 ? -3.738 6.228 19.131 1.00 62.53 79 LEU A O 1
ATOM 640 N N . ARG A 1 80 ? -4.245 6.353 16.947 1.00 58.75 80 ARG A N 1
ATOM 641 C CA . ARG A 1 80 ? -5.081 7.565 17.056 1.00 58.75 80 ARG A CA 1
ATOM 642 C C . ARG A 1 80 ? -6.460 7.286 17.656 1.00 58.75 80 ARG A C 1
ATOM 644 O O . ARG A 1 80 ? -6.992 8.136 18.359 1.00 58.75 80 ARG A O 1
ATOM 651 N N . SER A 1 81 ? -7.034 6.105 17.430 1.00 54.12 81 SER A N 1
ATOM 652 C CA . SER A 1 81 ? -8.287 5.694 18.082 1.00 54.12 81 SER A CA 1
ATOM 653 C C . SER A 1 81 ? -8.116 5.396 19.579 1.00 54.12 81 SER A C 1
ATOM 655 O O . SER A 1 81 ? -9.086 5.467 20.324 1.00 54.12 81 SER A O 1
ATOM 657 N N . SER A 1 82 ? -6.890 5.110 20.032 1.00 51.88 82 SER A N 1
ATOM 658 C CA . SER A 1 82 ? -6.561 4.870 21.445 1.00 51.88 82 SER A CA 1
ATOM 659 C C . SER A 1 82 ? -6.368 6.151 22.275 1.00 51.88 82 SER A C 1
ATOM 661 O O . SER A 1 82 ? -6.166 6.054 23.481 1.00 51.88 82 SER A O 1
ATOM 663 N N . SER A 1 83 ? -6.406 7.345 21.672 1.00 50.44 83 SER A N 1
ATOM 664 C CA . SER A 1 83 ? -6.186 8.625 22.377 1.00 50.44 83 SER A CA 1
ATOM 665 C C . SER A 1 83 ? -7.471 9.256 22.942 1.00 50.44 83 SER A C 1
ATOM 667 O O . SER A 1 83 ? -7.475 10.437 23.275 1.00 50.44 83 SER A O 1
ATOM 669 N N . GLY A 1 84 ? -8.568 8.495 23.007 1.00 51.12 84 GLY A N 1
ATOM 670 C CA . GLY A 1 84 ? -9.889 8.962 23.438 1.00 51.12 84 GLY A CA 1
ATOM 671 C C . GLY A 1 84 ? -10.476 8.190 24.622 1.00 51.12 84 GLY A C 1
ATOM 672 O O . GLY A 1 84 ? -11.656 7.848 24.570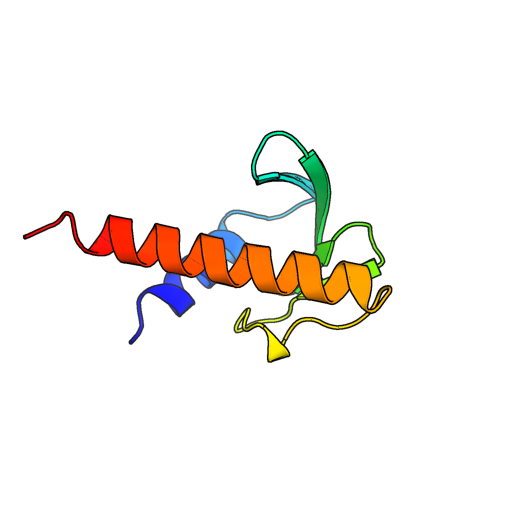 1.00 51.12 84 GLY A O 1
ATOM 673 N N . GLN A 1 85 ? -9.676 7.897 25.654 1.00 37.75 85 GLN A N 1
ATOM 674 C CA . GLN A 1 85 ? -10.169 7.492 26.979 1.00 37.75 85 GLN A CA 1
ATOM 675 C C . GLN A 1 85 ? -9.625 8.414 28.064 1.00 37.75 85 GLN A C 1
ATOM 677 O O . GLN A 1 85 ? -8.425 8.759 27.984 1.00 37.75 85 GLN A O 1
#

Radius of gyration: 12.88 Å; Cα contacts (8 Å, |Δi|>4): 100; chains: 1; bounding box: 25×22×39 Å

Organism: Arachis hypogaea (NCBI:txid3818)

Solvent-accessible surface area (backbone atoms only — not comparable to full-atom values): 4967 Å² total; per-residue (Å²): 145,62,66,69,63,52,50,55,54,48,47,48,74,73,45,91,47,82,46,73,45,73,63,60,101,82,47,68,44,54,29,31,48,59,79,73,26,42,29,40,72,87,41,32,36,32,31,77,91,63,46,64,88,36,50,45,58,59,50,74,72,55,42,57,51,52,34,49,52,48,52,52,52,52,51,56,48,53,59,60,67,66,72,77,124

Secondary structure (DSSP, 8-state):
--HHHHHHHHHHHH--SEEEEE-STT-EEEEEEETTEEEETTTEEE-TT--GGGEEES-HHHHHHHHHHHHHHHHHHHHHHTT--

Nearest PDB structures (foldseek):
  2k5u-assembly1_A  TM=3.701E-01  e=6.789E+00  Saccharomyces cerevisiae
  1e0s-assembly1_A  TM=3.778E-01  e=9.929E+00  Homo sapiens

Sequence (85 aa):
MVVEDQYFQQMERENDGERTVLLTDGISLPVRWDKTVIVVMNEVRVSSPYHPDSVVGGTPAANERVKKVLDFERKRLQLRSSSGQ